Protein AF-A0A1J3D1Z9-F1 (afdb_monomer_lite)

Organism: Noccaea caerulescens (NCBI:txid107243)

Structure (mmCIF, N/CA/C/O backbone):
data_AF-A0A1J3D1Z9-F1
#
_entry.id   AF-A0A1J3D1Z9-F1
#
loop_
_atom_site.group_PDB
_atom_site.id
_atom_site.type_symbol
_atom_site.label_atom_id
_atom_site.label_alt_id
_atom_site.label_comp_id
_atom_site.label_asym_id
_atom_site.label_entity_id
_atom_site.label_seq_id
_atom_site.pdbx_PDB_ins_code
_atom_site.Cartn_x
_atom_site.Cartn_y
_atom_site.Cartn_z
_atom_site.occupancy
_atom_site.B_iso_or_equiv
_atom_site.auth_seq_id
_atom_site.auth_comp_id
_atom_site.auth_asym_id
_atom_site.auth_atom_id
_atom_site.pdbx_PDB_model_num
ATOM 1 N N . ARG A 1 1 ? -10.311 14.934 19.419 1.00 48.09 1 ARG A N 1
ATOM 2 C CA . ARG A 1 1 ? -9.163 14.110 19.860 1.00 48.09 1 ARG A CA 1
ATOM 3 C C . ARG A 1 1 ? -8.157 14.140 18.728 1.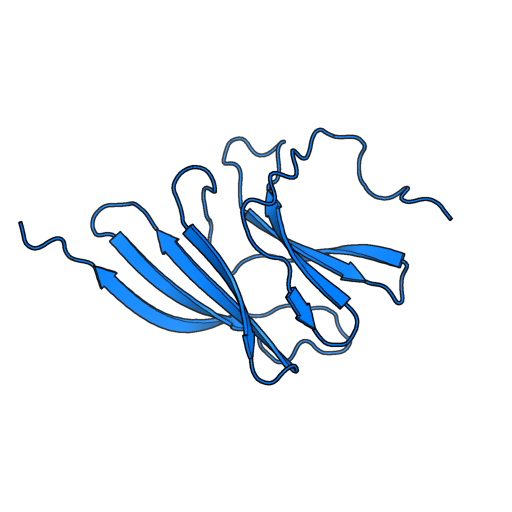00 48.09 1 ARG A C 1
ATOM 5 O O . ARG A 1 1 ? -8.585 14.190 17.584 1.00 48.09 1 ARG A O 1
ATOM 12 N N . VAL A 1 2 ? -6.896 14.368 19.066 1.00 47.75 2 VAL A N 1
ATOM 13 C CA . VAL A 1 2 ? -5.926 15.032 18.193 1.00 47.75 2 VAL A CA 1
ATOM 14 C C . VAL A 1 2 ? -5.151 13.995 17.380 1.00 47.75 2 VAL A C 1
ATOM 16 O O . VAL A 1 2 ? -4.844 12.916 17.877 1.00 47.75 2 VAL A O 1
ATOM 19 N N . LEU A 1 3 ? -4.878 14.336 16.121 1.00 48.91 3 LEU A N 1
ATOM 20 C CA . LEU A 1 3 ? -4.034 13.608 15.169 1.00 48.91 3 LEU A CA 1
ATOM 21 C C . LEU A 1 3 ? -2.546 13.719 15.582 1.00 48.91 3 LEU A C 1
ATOM 23 O O . LEU A 1 3 ? -1.719 14.145 14.784 1.00 48.91 3 LEU A O 1
ATOM 27 N N . ASP A 1 4 ? -2.221 13.409 16.840 1.00 48.53 4 ASP A N 1
ATOM 28 C CA . ASP A 1 4 ? -0.919 13.709 17.468 1.00 48.53 4 ASP A CA 1
ATOM 29 C C . ASP A 1 4 ? 0.229 12.784 17.014 1.00 48.53 4 ASP A C 1
ATOM 31 O O . ASP A 1 4 ? 1.392 13.078 17.276 1.00 48.53 4 ASP A O 1
ATOM 35 N N . ASP A 1 5 ? -0.070 11.692 16.303 1.00 54.06 5 ASP A N 1
ATOM 36 C CA . ASP A 1 5 ? 0.934 10.698 15.885 1.00 54.06 5 ASP A CA 1
ATOM 37 C C . ASP A 1 5 ? 1.404 10.856 14.427 1.00 54.06 5 ASP A C 1
ATOM 39 O O . ASP A 1 5 ? 2.184 10.036 13.932 1.00 54.06 5 ASP A O 1
ATOM 43 N N . ILE A 1 6 ? 0.953 11.891 13.708 1.00 50.94 6 ILE A N 1
ATOM 44 C CA . ILE A 1 6 ? 1.600 12.249 12.442 1.00 50.94 6 ILE A CA 1
ATOM 45 C C . ILE A 1 6 ? 2.772 13.157 12.815 1.00 50.94 6 ILE A C 1
ATOM 47 O O . ILE A 1 6 ? 2.523 14.263 13.302 1.00 50.94 6 ILE A O 1
ATOM 51 N N . PRO A 1 7 ? 4.041 12.746 12.620 1.00 46.09 7 PRO A N 1
ATOM 52 C CA . PRO A 1 7 ? 5.125 13.702 12.745 1.00 46.09 7 PRO A CA 1
ATOM 53 C C . PRO A 1 7 ? 4.798 14.862 11.805 1.00 46.09 7 PRO A C 1
ATOM 55 O O . PRO A 1 7 ? 4.397 14.638 10.664 1.00 46.09 7 PRO A O 1
ATOM 58 N N . HIS A 1 8 ? 4.935 16.086 12.313 1.00 46.88 8 HIS A N 1
ATOM 59 C CA . HIS A 1 8 ? 4.678 17.367 11.639 1.00 46.88 8 HIS A CA 1
ATOM 60 C C . HIS A 1 8 ? 5.575 17.611 10.408 1.00 46.88 8 HIS A C 1
ATOM 62 O O . HIS A 1 8 ? 5.758 18.741 9.964 1.00 46.88 8 HIS A O 1
ATOM 68 N N . ASP A 1 9 ? 6.175 16.540 9.921 1.00 47.22 9 ASP A N 1
ATOM 69 C CA . ASP A 1 9 ? 7.192 16.459 8.915 1.00 47.22 9 ASP A CA 1
ATOM 70 C C . ASP A 1 9 ? 6.504 16.363 7.561 1.00 47.22 9 ASP A C 1
ATOM 72 O O . ASP A 1 9 ? 5.460 15.716 7.422 1.00 47.22 9 ASP A O 1
ATOM 76 N N . GLU A 1 10 ? 7.074 17.086 6.606 1.00 46.56 10 GLU A N 1
ATOM 77 C CA . GLU A 1 10 ? 6.597 17.393 5.260 1.00 46.56 10 GLU A CA 1
ATOM 78 C C . GLU A 1 10 ? 6.374 16.136 4.397 1.00 46.56 10 GLU A C 1
ATOM 80 O O . GLU A 1 10 ? 6.951 15.941 3.329 1.00 46.56 10 GLU A O 1
ATOM 85 N N . THR A 1 11 ? 5.479 15.261 4.841 1.00 48.81 11 THR A N 1
ATOM 86 C CA . THR A 1 11 ? 4.873 14.216 4.038 1.00 48.81 11 THR A CA 1
ATOM 87 C C . THR A 1 11 ? 3.946 14.933 3.075 1.00 48.81 11 THR A C 1
ATOM 89 O O . THR A 1 11 ? 2.775 15.178 3.350 1.00 48.81 11 THR A O 1
ATOM 92 N N . TYR A 1 12 ? 4.502 15.354 1.941 1.00 47.59 12 TYR A N 1
ATOM 93 C CA . TYR A 1 12 ? 3.725 15.822 0.807 1.00 47.59 12 TYR A CA 1
ATOM 94 C C . TYR A 1 12 ? 2.782 14.685 0.398 1.00 47.59 12 TYR A C 1
ATOM 96 O O . TYR A 1 12 ? 3.160 13.754 -0.312 1.00 47.59 12 TYR A O 1
ATOM 104 N N . PHE A 1 13 ? 1.541 14.740 0.884 1.00 51.91 13 PHE A N 1
ATOM 105 C CA . PHE A 1 13 ? 0.465 13.842 0.489 1.00 51.91 13 PHE A CA 1
ATOM 106 C C . PHE A 1 13 ? -0.007 14.223 -0.920 1.00 51.91 13 PHE A C 1
ATOM 108 O O . PHE A 1 13 ? -1.130 14.684 -1.110 1.00 51.91 13 PHE A O 1
ATOM 115 N N . GLU A 1 14 ? 0.841 14.055 -1.937 1.00 47.12 14 GLU A N 1
ATOM 116 C CA . GLU A 1 14 ? 0.353 14.023 -3.313 1.00 47.12 14 GLU A CA 1
ATOM 117 C C . GLU A 1 14 ? -0.436 12.725 -3.498 1.00 47.12 14 GLU A C 1
ATOM 119 O O . GLU A 1 14 ? 0.084 11.716 -3.972 1.00 47.12 14 GLU A O 1
ATOM 124 N N . THR A 1 15 ? -1.717 12.733 -3.137 1.00 51.59 15 THR A N 1
ATOM 125 C CA . THR A 1 15 ? -2.652 11.650 -3.451 1.00 51.59 15 THR A CA 1
ATOM 126 C C . THR A 1 15 ? -3.042 11.729 -4.930 1.00 51.59 15 THR A C 1
ATOM 128 O O . THR A 1 15 ? -4.198 11.934 -5.288 1.00 51.59 15 THR A 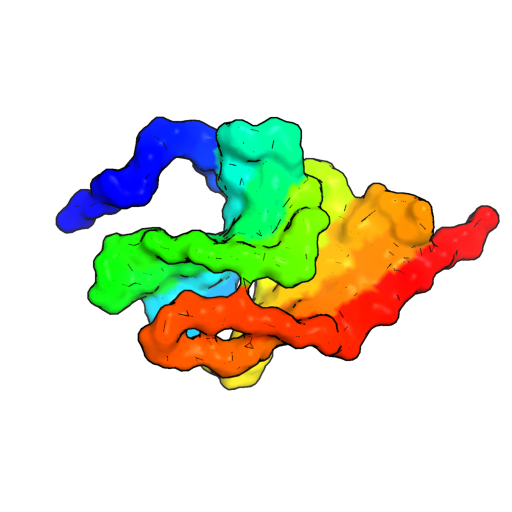O 1
ATOM 131 N N . LYS A 1 16 ? -2.081 11.548 -5.849 1.00 54.94 16 LYS A N 1
ATOM 132 C CA . LYS A 1 16 ? -2.409 11.386 -7.280 1.00 54.94 16 LYS A CA 1
ATOM 133 C C . LYS A 1 16 ? -3.258 10.133 -7.521 1.00 54.94 16 LYS A C 1
ATOM 135 O O . LYS A 1 16 ? -3.844 9.999 -8.590 1.00 54.94 16 LYS A O 1
ATOM 140 N N . ARG A 1 17 ? -3.334 9.222 -6.541 1.00 67.62 17 ARG A N 1
ATOM 141 C CA . ARG A 1 17 ? -3.937 7.892 -6.668 1.00 67.62 17 ARG A CA 1
ATOM 142 C C . ARG A 1 17 ? -5.033 7.649 -5.643 1.00 67.62 17 ARG A C 1
ATOM 144 O O . ARG A 1 17 ? -5.006 8.190 -4.538 1.00 67.62 17 ARG A O 1
ATOM 151 N N . ARG A 1 18 ? -6.036 6.865 -6.048 1.00 79.94 18 ARG A N 1
ATOM 152 C CA . ARG A 1 18 ? -7.295 6.701 -5.310 1.00 79.94 18 ARG A CA 1
ATOM 153 C C . ARG A 1 18 ? -7.083 5.912 -4.018 1.00 79.94 18 ARG A C 1
ATOM 155 O O . ARG A 1 18 ? -6.493 4.836 -4.027 1.00 79.94 18 ARG A O 1
ATOM 162 N N . ALA A 1 19 ? -7.628 6.436 -2.923 1.00 90.50 19 ALA A N 1
ATOM 163 C CA . ALA A 1 19 ? -7.821 5.668 -1.702 1.00 90.50 19 ALA A CA 1
ATOM 164 C C . ALA A 1 19 ? -8.937 4.630 -1.893 1.00 90.50 19 ALA A C 1
ATOM 166 O O . ALA A 1 19 ? -9.872 4.841 -2.671 1.00 90.50 19 ALA A O 1
ATOM 167 N N . VAL A 1 20 ? -8.861 3.531 -1.148 1.00 93.12 20 VAL A N 1
ATOM 168 C CA . VAL A 1 20 ? -9.878 2.475 -1.124 1.00 93.12 20 VAL A CA 1
ATOM 169 C C . VAL A 1 20 ? -10.346 2.222 0.301 1.00 93.12 20 VAL A C 1
ATOM 171 O O . VAL A 1 20 ? -9.596 2.429 1.254 1.00 93.12 20 VAL A O 1
ATOM 174 N N . SER A 1 21 ? -11.583 1.754 0.454 1.00 93.00 21 SER A N 1
ATOM 175 C CA . SER A 1 21 ? -12.104 1.315 1.748 1.00 93.00 21 SER A CA 1
ATOM 176 C C . SER A 1 21 ? -12.158 -0.204 1.812 1.00 93.00 21 SER A C 1
ATOM 178 O O . SER A 1 21 ? -12.594 -0.852 0.861 1.00 93.00 21 SER A O 1
ATOM 180 N N . LEU A 1 22 ? -11.708 -0.767 2.930 1.00 92.31 22 LEU A N 1
ATOM 181 C CA . LEU A 1 22 ? -11.709 -2.200 3.186 1.00 92.31 22 LEU A CA 1
ATOM 182 C C . LEU A 1 22 ? -11.973 -2.444 4.674 1.00 92.31 22 LEU A C 1
ATOM 184 O O . LEU A 1 22 ? -11.283 -1.883 5.523 1.00 92.31 22 LEU A O 1
ATOM 188 N N . MET A 1 23 ? -12.970 -3.277 4.987 1.00 89.94 23 MET A N 1
ATOM 189 C CA . MET A 1 23 ? -13.302 -3.685 6.362 1.00 89.94 23 MET A CA 1
ATOM 190 C C . MET A 1 23 ? -13.460 -2.504 7.342 1.00 89.94 23 MET A C 1
ATOM 192 O O . MET A 1 23 ? -13.012 -2.564 8.484 1.00 89.94 23 MET A O 1
ATOM 196 N N . GLY A 1 24 ? -14.073 -1.407 6.887 1.00 89.81 24 GLY A N 1
ATOM 197 C CA . GLY A 1 24 ? -14.310 -0.210 7.706 1.00 89.81 24 GLY A CA 1
ATOM 198 C C . GLY A 1 24 ? -13.103 0.718 7.875 1.00 89.81 24 GLY A C 1
ATOM 199 O O . GLY A 1 24 ? -13.228 1.735 8.547 1.00 89.81 24 GLY A O 1
ATOM 200 N N . ASN A 1 25 ? -11.964 0.410 7.248 1.00 92.56 25 ASN A N 1
ATOM 201 C CA . ASN A 1 25 ? -10.771 1.253 7.234 1.00 92.56 25 ASN A CA 1
ATOM 202 C C . ASN A 1 25 ? -10.500 1.828 5.841 1.00 92.56 25 ASN A C 1
ATOM 204 O O . ASN A 1 25 ? -11.005 1.314 4.839 1.00 92.56 25 ASN A O 1
ATOM 208 N N . THR A 1 26 ? -9.698 2.891 5.774 1.00 93.62 26 THR A N 1
ATOM 209 C CA . THR A 1 26 ? -9.297 3.520 4.505 1.00 93.62 26 THR A CA 1
ATOM 210 C C . THR A 1 26 ? -7.814 3.299 4.264 1.00 93.62 26 THR A C 1
ATOM 212 O O . THR A 1 26 ? -7.012 3.473 5.178 1.00 93.62 26 THR A O 1
ATOM 215 N N . TYR A 1 27 ? -7.466 2.939 3.032 1.00 92.69 27 TYR A N 1
ATOM 216 C CA . TYR A 1 27 ? -6.115 2.604 2.602 1.00 92.69 27 TYR A CA 1
ATOM 217 C C . TYR A 1 27 ? -5.723 3.414 1.371 1.00 92.69 27 TYR A C 1
ATOM 219 O O . TYR A 1 27 ? -6.540 3.612 0.471 1.00 92.69 27 TYR A O 1
ATOM 227 N N . TRP A 1 28 ? -4.476 3.864 1.307 1.00 92.12 28 TRP A N 1
ATOM 228 C CA . TRP A 1 28 ? -3.906 4.519 0.130 1.00 92.12 28 TRP A CA 1
ATOM 229 C C . TRP A 1 28 ? -2.392 4.349 0.094 1.00 92.12 28 TRP A C 1
ATOM 231 O O . TRP A 1 28 ? -1.762 4.005 1.093 1.00 92.12 28 TRP A O 1
ATOM 241 N N . ILE A 1 29 ? -1.806 4.592 -1.073 1.00 88.94 29 ILE A N 1
ATOM 242 C CA . ILE A 1 29 ? -0.354 4.640 -1.230 1.00 88.94 29 ILE A CA 1
ATOM 243 C C . ILE A 1 29 ? 0.124 6.032 -0.824 1.00 88.94 29 ILE A C 1
ATOM 245 O O . ILE A 1 29 ? -0.411 7.035 -1.298 1.00 88.94 29 ILE A O 1
ATOM 249 N N . ALA A 1 30 ? 1.110 6.084 0.062 1.00 86.00 30 ALA A N 1
ATOM 250 C CA . ALA A 1 30 ? 1.745 7.309 0.526 1.00 86.00 30 ALA A CA 1
ATOM 251 C C . ALA A 1 30 ? 3.264 7.224 0.340 1.00 86.00 30 ALA A C 1
ATOM 253 O O . ALA A 1 30 ? 3.805 6.155 0.058 1.00 86.00 30 ALA A O 1
ATOM 254 N N . LEU A 1 31 ? 3.931 8.367 0.484 1.00 80.62 31 LEU A N 1
ATOM 255 C CA . LEU A 1 31 ? 5.369 8.516 0.288 1.00 80.62 31 LEU A CA 1
ATOM 256 C C . LEU A 1 31 ? 6.020 9.018 1.552 1.00 80.62 31 LEU A C 1
ATOM 258 O O . LEU A 1 31 ? 5.436 9.821 2.282 1.00 80.62 31 LEU A O 1
ATOM 262 N N . ASP A 1 32 ? 7.245 8.567 1.769 1.00 77.50 32 ASP A N 1
ATOM 263 C CA . ASP A 1 32 ? 8.106 9.165 2.768 1.00 77.50 32 ASP A CA 1
ATOM 264 C C . ASP A 1 32 ? 8.883 10.323 2.131 1.00 77.50 32 ASP A C 1
ATOM 266 O O . ASP A 1 32 ? 9.769 10.109 1.305 1.00 77.50 32 ASP A O 1
ATOM 270 N N . GLY A 1 33 ? 8.519 11.557 2.493 1.00 70.44 33 GLY A N 1
ATOM 271 C CA . GLY A 1 33 ? 9.189 12.772 2.018 1.00 70.44 33 GLY A CA 1
ATOM 272 C C . GLY A 1 33 ? 10.605 12.955 2.578 1.00 70.44 33 GLY A C 1
ATOM 273 O O . GLY A 1 33 ? 11.383 13.725 2.019 1.00 70.44 33 GLY A O 1
ATOM 274 N N .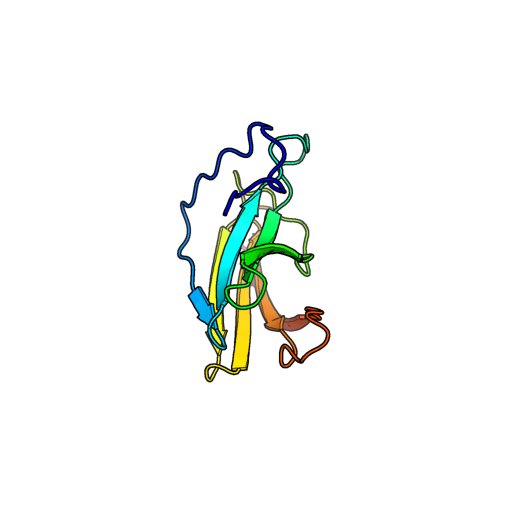 HIS A 1 34 ? 10.961 12.233 3.645 1.00 73.06 34 HIS A N 1
ATOM 275 C CA . HIS A 1 34 ? 12.307 12.245 4.229 1.00 73.06 34 HIS A CA 1
ATOM 276 C C . HIS A 1 34 ? 13.216 11.190 3.607 1.00 73.06 34 HIS A C 1
ATOM 278 O O . HIS A 1 34 ? 14.442 11.261 3.746 1.00 73.06 34 HIS A O 1
ATOM 284 N N . ASP A 1 35 ? 12.633 10.221 2.902 1.00 72.62 35 ASP A N 1
ATOM 285 C CA . ASP A 1 35 ? 13.397 9.254 2.144 1.00 72.62 35 ASP A CA 1
ATOM 286 C C . ASP A 1 35 ? 13.893 9.890 0.842 1.00 72.62 35 ASP A C 1
ATOM 288 O O . ASP A 1 35 ? 13.122 10.297 -0.025 1.00 72.62 35 ASP A O 1
ATOM 292 N N . LYS A 1 36 ? 15.217 9.908 0.666 1.00 71.94 36 LYS A N 1
ATOM 293 C CA . LYS A 1 36 ? 15.869 10.369 -0.570 1.00 71.94 36 LYS A CA 1
ATOM 294 C C . LYS A 1 36 ? 15.422 9.579 -1.802 1.00 71.94 36 LYS A C 1
ATOM 296 O O . LYS A 1 36 ? 15.600 10.055 -2.921 1.00 71.94 36 LYS A O 1
ATOM 301 N N . LEU A 1 37 ? 14.910 8.365 -1.602 1.00 72.25 37 LEU A N 1
ATOM 302 C CA . LEU A 1 37 ? 14.399 7.488 -2.650 1.00 72.25 37 LEU A CA 1
ATOM 303 C C . LEU A 1 37 ? 12.882 7.611 -2.852 1.00 72.25 37 LEU A C 1
ATOM 305 O O . LEU A 1 37 ? 12.358 6.948 -3.745 1.00 72.25 37 LEU A O 1
ATOM 309 N N . PHE A 1 38 ? 12.192 8.442 -2.057 1.00 74.38 38 PHE A N 1
ATOM 310 C CA . PHE A 1 38 ? 10.738 8.628 -2.094 1.00 74.38 38 PHE A CA 1
ATOM 311 C C . PHE A 1 38 ? 9.979 7.295 -2.109 1.00 74.38 38 PHE A C 1
ATOM 313 O O . PHE A 1 38 ? 9.079 7.080 -2.928 1.00 74.38 38 PHE A O 1
ATOM 320 N N . ARG A 1 39 ? 10.382 6.364 -1.232 1.00 81.12 39 ARG A N 1
ATOM 321 C CA . ARG A 1 39 ? 9.794 5.025 -1.194 1.00 81.12 39 ARG A CA 1
ATOM 322 C C . ARG A 1 39 ? 8.318 5.099 -0.832 1.00 81.12 39 ARG A C 1
ATOM 324 O O . ARG A 1 39 ? 7.916 5.744 0.140 1.00 81.12 39 ARG A O 1
ATOM 331 N N . GLY A 1 40 ? 7.519 4.392 -1.623 1.00 85.88 40 GLY A N 1
ATOM 332 C CA . GLY A 1 40 ? 6.105 4.206 -1.344 1.00 85.88 40 GLY A CA 1
ATOM 333 C C . GLY A 1 40 ? 5.859 3.222 -0.205 1.00 85.88 40 GLY A C 1
ATOM 334 O O . GLY A 1 40 ? 6.565 2.225 -0.049 1.00 85.88 40 GLY A O 1
ATOM 335 N N . PHE A 1 41 ? 4.807 3.481 0.561 1.00 88.38 41 PHE A N 1
ATOM 336 C CA . PHE A 1 41 ? 4.263 2.562 1.553 1.00 88.38 41 PHE A CA 1
ATOM 337 C C . PHE A 1 41 ? 2.734 2.568 1.504 1.00 88.38 41 PHE A C 1
ATOM 339 O O . PHE A 1 41 ? 2.106 3.495 0.986 1.00 88.38 41 PHE A O 1
ATOM 346 N N . LEU A 1 42 ? 2.120 1.521 2.051 1.00 91.31 42 LEU A N 1
ATOM 347 C CA . LEU A 1 42 ? 0.675 1.463 2.227 1.00 91.31 42 LEU A CA 1
ATOM 348 C C . LEU A 1 42 ? 0.317 2.145 3.551 1.00 91.31 42 LEU A C 1
ATOM 350 O O . LEU A 1 42 ? 0.786 1.739 4.614 1.00 91.31 42 LEU A O 1
ATOM 354 N N . LEU A 1 43 ? -0.519 3.176 3.493 1.00 91.19 43 LEU A N 1
ATOM 355 C CA . LEU A 1 43 ? -1.017 3.894 4.658 1.00 91.19 43 LEU A CA 1
ATOM 356 C C . LEU A 1 43 ? -2.468 3.503 4.919 1.00 91.19 43 LEU A C 1
ATOM 358 O O . LEU A 1 43 ? -3.295 3.516 4.009 1.00 91.19 43 LEU A O 1
ATOM 362 N N . GLN A 1 44 ? -2.767 3.167 6.168 1.00 91.50 44 GLN A N 1
ATOM 363 C CA . GLN A 1 44 ? -4.113 2.906 6.659 1.00 91.50 44 GLN A CA 1
ATOM 364 C C . GLN A 1 44 ? -4.513 3.988 7.654 1.00 91.50 44 GLN A C 1
ATOM 366 O O . GLN A 1 44 ? -3.740 4.307 8.555 1.00 91.50 44 GLN A O 1
ATOM 371 N N . PHE A 1 45 ? -5.747 4.470 7.555 1.00 91.00 45 PHE A N 1
ATOM 372 C CA . PHE A 1 45 ? -6.434 5.089 8.682 1.00 91.00 45 PHE A CA 1
ATOM 373 C C . PHE A 1 45 ? -7.335 4.053 9.354 1.00 91.00 45 PHE A C 1
ATOM 375 O O . PHE A 1 45 ? -8.293 3.564 8.749 1.00 91.00 45 PHE A O 1
ATOM 382 N N . ASP A 1 46 ? -6.981 3.686 10.584 1.00 90.06 46 ASP A N 1
ATOM 383 C CA . ASP A 1 46 ? -7.747 2.762 11.414 1.00 90.06 46 ASP A CA 1
ATOM 384 C C . ASP A 1 46 ? -8.815 3.562 12.163 1.00 90.06 46 ASP A C 1
ATOM 386 O O . ASP A 1 46 ? -8.502 4.259 13.129 1.00 90.06 46 ASP A O 1
ATOM 390 N N . PHE A 1 47 ? -10.072 3.480 11.715 1.00 89.38 47 PHE A N 1
ATOM 391 C CA . PHE A 1 47 ? -11.182 4.216 12.335 1.00 89.38 47 PHE A CA 1
ATOM 392 C C . PHE A 1 47 ? -11.520 3.700 13.733 1.00 89.38 47 PHE A C 1
ATOM 394 O O . PHE A 1 47 ? -12.095 4.437 14.527 1.00 89.38 47 PHE A O 1
ATOM 401 N N . THR A 1 48 ? -11.157 2.456 14.059 1.00 89.75 48 THR A N 1
ATOM 402 C CA . THR A 1 48 ? -11.401 1.894 15.396 1.00 89.75 48 THR A CA 1
ATOM 403 C C . THR A 1 48 ? -10.423 2.477 16.411 1.00 89.75 48 THR A C 1
ATOM 405 O O . THR A 1 48 ? -10.785 2.725 17.559 1.00 89.75 48 THR A O 1
ATOM 408 N N . LYS A 1 49 ? -9.173 2.693 15.990 1.00 88.56 49 LYS A N 1
ATOM 409 C CA . LYS A 1 49 ? -8.098 3.235 16.835 1.00 88.56 49 LYS A CA 1
ATOM 410 C C . LYS A 1 49 ? -7.858 4.736 16.633 1.00 88.56 49 LYS A C 1
ATOM 412 O O . LYS A 1 49 ? -6.995 5.282 17.310 1.00 88.56 49 LYS A O 1
ATOM 417 N N . GLU A 1 50 ? -8.582 5.369 15.708 1.00 89.19 50 GLU A N 1
ATOM 418 C CA . GLU A 1 50 ? -8.438 6.774 15.293 1.00 89.19 50 GLU A CA 1
ATOM 419 C C . GLU A 1 50 ? -6.982 7.173 14.974 1.00 89.19 50 GLU A C 1
ATOM 421 O O . GLU A 1 50 ? -6.528 8.257 15.334 1.00 89.19 50 GLU A O 1
ATOM 426 N N . ARG A 1 51 ? -6.220 6.290 14.311 1.00 87.56 51 ARG A N 1
ATOM 427 C CA . ARG A 1 51 ? -4.783 6.505 14.057 1.00 87.56 51 ARG A CA 1
ATOM 428 C C . ARG A 1 51 ? -4.317 5.974 12.708 1.00 87.56 51 ARG A C 1
ATOM 430 O O . ARG A 1 51 ? -4.911 5.049 12.149 1.00 87.56 51 ARG A O 1
ATOM 437 N N . PHE A 1 52 ? -3.192 6.502 12.235 1.00 88.25 52 PHE A N 1
ATOM 438 C CA . PHE A 1 52 ? -2.529 6.011 11.031 1.00 88.25 52 PHE A CA 1
ATOM 439 C C . PHE A 1 52 ? -1.641 4.799 11.322 1.00 88.25 52 PHE A C 1
ATOM 441 O O . PHE A 1 52 ? -0.998 4.717 12.367 1.00 88.25 52 PHE A O 1
ATOM 448 N N . GLN A 1 53 ? -1.589 3.861 10.381 1.00 88.56 53 GLN A N 1
ATOM 449 C CA . GLN A 1 53 ? -0.697 2.702 10.402 1.00 88.56 53 GLN A CA 1
ATOM 450 C C . GLN A 1 53 ? 0.010 2.575 9.055 1.00 88.56 53 GLN A C 1
ATOM 452 O O . GLN A 1 53 ? -0.606 2.741 8.003 1.00 88.56 53 GLN A O 1
ATOM 457 N N . ARG A 1 54 ? 1.317 2.308 9.098 1.00 88.19 54 ARG A N 1
ATOM 458 C CA . ARG A 1 54 ? 2.169 2.156 7.916 1.00 88.19 54 ARG A CA 1
ATOM 459 C C . ARG A 1 54 ? 2.449 0.677 7.684 1.00 88.19 54 ARG A C 1
ATOM 461 O O . ARG A 1 54 ? 2.850 -0.016 8.616 1.00 88.19 54 ARG A O 1
ATOM 468 N N . PHE A 1 55 ? 2.290 0.229 6.446 1.00 89.88 55 PHE A N 1
ATOM 469 C CA . PHE A 1 55 ? 2.600 -1.128 6.011 1.00 89.88 55 PHE A CA 1
ATOM 470 C C . PHE A 1 55 ? 3.560 -1.115 4.832 1.00 89.88 55 PHE A C 1
ATOM 472 O O . PHE A 1 55 ? 3.513 -0.235 3.968 1.00 89.88 55 PHE A O 1
ATOM 479 N N . HIS A 1 56 ? 4.413 -2.131 4.784 1.00 88.69 56 HIS A N 1
ATOM 480 C CA . HIS A 1 56 ? 5.346 -2.316 3.686 1.00 88.69 56 HIS A CA 1
ATOM 481 C C . HIS A 1 56 ? 4.607 -2.747 2.414 1.00 88.69 56 HIS A C 1
ATOM 483 O O . HIS A 1 56 ? 3.688 -3.574 2.445 1.00 88.69 56 HIS A O 1
ATOM 489 N N . LEU A 1 57 ? 5.032 -2.187 1.284 1.00 91.75 57 LEU A N 1
ATOM 490 C CA . LEU A 1 57 ? 4.682 -2.709 -0.031 1.00 91.75 57 LEU A CA 1
ATOM 491 C C . LEU A 1 57 ? 5.569 -3.918 -0.362 1.00 91.75 57 LEU A C 1
ATOM 493 O O . LEU A 1 57 ? 6.673 -4.033 0.173 1.00 91.75 57 LEU A O 1
ATOM 497 N N . PRO A 1 58 ? 5.119 -4.820 -1.250 1.00 92.06 58 PRO A N 1
ATOM 498 C CA . PRO A 1 58 ? 5.917 -5.978 -1.654 1.00 92.06 58 PRO A CA 1
ATOM 499 C C . PRO A 1 58 ? 7.085 -5.636 -2.588 1.00 92.06 58 PRO A C 1
ATOM 501 O O . PRO A 1 58 ? 7.847 -6.519 -2.971 1.00 92.06 58 PRO A O 1
ATOM 504 N N . PHE A 1 59 ? 7.219 -4.368 -2.965 1.00 90.25 59 PHE A N 1
ATOM 505 C CA . PHE A 1 59 ? 8.215 -3.848 -3.888 1.00 90.25 59 PHE A CA 1
ATOM 506 C C . PHE A 1 59 ? 8.658 -2.456 -3.433 1.00 90.25 59 PHE A C 1
ATOM 508 O O . PHE A 1 59 ? 7.941 -1.756 -2.715 1.00 90.25 59 PHE A O 1
ATOM 515 N N . GLU A 1 60 ? 9.833 -2.040 -3.895 1.00 88.19 60 GLU A N 1
ATOM 516 C CA . GLU A 1 60 ? 10.270 -0.650 -3.801 1.00 88.19 60 GLU A CA 1
ATOM 517 C C . GLU A 1 60 ? 9.816 0.094 -5.060 1.00 88.19 60 GLU A C 1
ATOM 519 O O . GLU A 1 60 ? 10.204 -0.276 -6.170 1.00 88.19 60 GLU A O 1
ATOM 524 N N .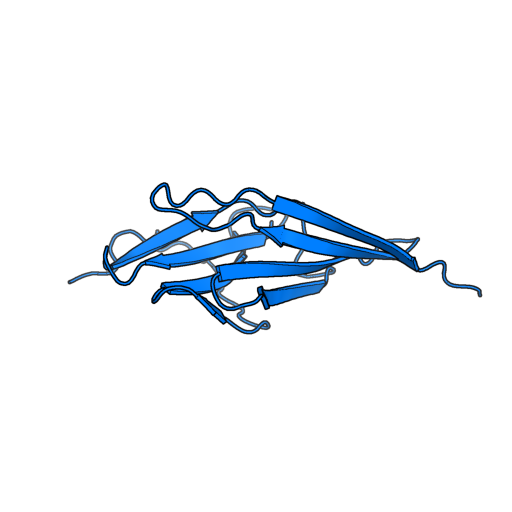 CYS A 1 61 ? 8.999 1.133 -4.891 1.00 84.44 61 CYS A N 1
ATOM 525 C CA . CYS A 1 61 ? 8.564 2.007 -5.977 1.00 84.44 61 CYS A CA 1
ATOM 526 C C . CYS A 1 61 ? 9.083 3.429 -5.765 1.00 84.44 61 CYS A C 1
ATOM 528 O O . CYS A 1 61 ? 9.011 3.959 -4.652 1.00 84.44 61 CYS A O 1
ATOM 530 N N . ASN A 1 62 ? 9.537 4.057 -6.847 1.00 81.38 62 ASN A N 1
ATOM 531 C CA . ASN A 1 62 ? 9.760 5.494 -6.902 1.00 81.38 62 ASN A CA 1
ATOM 532 C C . ASN A 1 62 ? 8.515 6.149 -7.498 1.00 81.38 62 ASN A C 1
ATOM 534 O O . ASN A 1 62 ? 8.246 6.028 -8.687 1.00 81.38 62 ASN A O 1
ATOM 538 N N . TYR A 1 63 ? 7.758 6.877 -6.688 1.00 69.44 63 TYR A N 1
ATOM 539 C CA . TYR A 1 63 ? 6.474 7.439 -7.113 1.00 69.44 63 TYR A CA 1
ATOM 540 C C . TYR A 1 63 ? 6.551 8.495 -8.217 1.00 69.44 63 TYR A C 1
ATOM 542 O O . TYR A 1 63 ? 5.550 8.768 -8.879 1.00 69.44 63 TYR A O 1
ATOM 550 N N . HIS A 1 64 ? 7.720 9.101 -8.432 1.00 75.12 64 HIS A N 1
ATOM 551 C CA . HIS A 1 64 ? 7.894 10.061 -9.518 1.00 75.12 64 HIS A CA 1
ATOM 552 C C . HIS A 1 64 ? 7.964 9.388 -10.888 1.00 75.12 64 HIS A C 1
ATOM 554 O O . HIS A 1 64 ? 7.654 10.032 -11.890 1.00 75.12 64 HIS A O 1
ATOM 560 N N . THR A 1 65 ? 8.378 8.121 -10.941 1.00 81.69 65 THR A N 1
ATOM 561 C CA . THR A 1 65 ? 8.604 7.398 -12.197 1.00 81.69 65 THR A CA 1
ATOM 562 C C . THR A 1 65 ? 7.7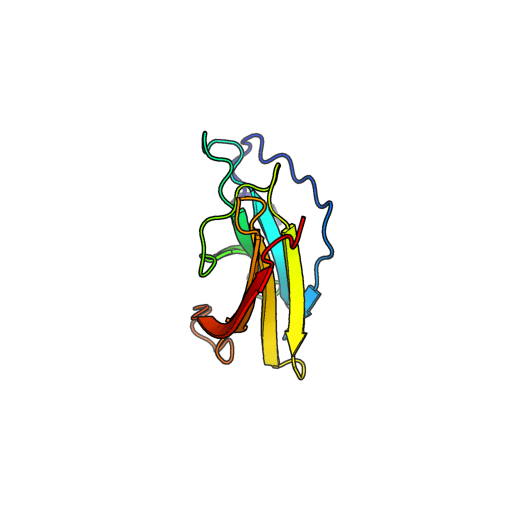01 6.190 -12.355 1.00 81.69 65 THR A C 1
ATOM 564 O O . THR A 1 65 ? 7.303 5.889 -13.471 1.00 81.69 65 THR A O 1
ATOM 567 N N . ASP A 1 66 ? 7.368 5.511 -11.263 1.00 87.62 66 ASP A N 1
ATOM 568 C CA . ASP A 1 66 ? 6.619 4.265 -11.268 1.00 87.62 66 ASP A CA 1
ATOM 569 C C . ASP A 1 66 ? 5.116 4.492 -11.116 1.00 87.62 66 ASP A C 1
ATOM 571 O O . ASP A 1 66 ? 4.647 5.501 -10.577 1.00 87.62 66 ASP A O 1
ATOM 575 N N . THR A 1 67 ? 4.344 3.499 -11.558 1.00 88.75 67 THR A N 1
ATOM 576 C CA . THR A 1 67 ? 2.899 3.467 -11.373 1.00 88.75 67 THR A CA 1
ATOM 577 C C . THR A 1 67 ? 2.472 2.441 -10.337 1.00 88.75 67 THR A C 1
ATOM 579 O O . THR A 1 67 ? 2.838 1.281 -10.423 1.00 88.75 67 THR A O 1
ATOM 582 N N . VAL A 1 68 ? 1.692 2.873 -9.341 1.00 89.88 68 VAL A N 1
ATOM 583 C CA . VAL A 1 68 ? 1.161 2.039 -8.258 1.00 89.88 68 VAL A CA 1
ATOM 584 C C . VAL A 1 68 ? -0.344 2.259 -8.092 1.00 89.88 68 VAL A C 1
ATOM 586 O O . VAL A 1 68 ? -0.744 3.270 -7.534 1.00 89.88 68 VAL A O 1
ATOM 589 N N . GLU A 1 69 ? -1.205 1.339 -8.516 1.00 91.31 69 GLU A N 1
ATOM 590 C CA . GLU A 1 69 ? -2.663 1.461 -8.322 1.00 91.31 69 GLU A CA 1
ATOM 591 C C . GLU A 1 69 ? -3.176 0.513 -7.241 1.00 91.31 69 GLU A C 1
ATOM 593 O O . GLU A 1 69 ? -2.839 -0.670 -7.236 1.00 91.31 69 GLU A O 1
ATOM 598 N N . LEU A 1 70 ? -4.026 1.027 -6.348 1.00 93.25 70 LEU A N 1
ATOM 599 C CA . LEU A 1 70 ? -4.617 0.274 -5.243 1.00 93.25 70 LEU A CA 1
ATOM 600 C C . LEU A 1 70 ? -6.081 -0.069 -5.541 1.00 93.25 70 LEU A C 1
ATOM 602 O O . LEU A 1 70 ? -6.856 0.762 -6.011 1.00 93.25 70 LEU A O 1
ATOM 606 N N . SER A 1 71 ? -6.476 -1.299 -5.232 1.00 93.56 71 SER A N 1
ATOM 607 C CA . SER A 1 71 ? -7.843 -1.793 -5.391 1.00 93.56 71 SER A CA 1
ATOM 608 C C . SER A 1 71 ? -8.216 -2.762 -4.269 1.00 93.56 71 SER A C 1
ATOM 610 O O . SER A 1 71 ? -7.360 -3.209 -3.502 1.00 93.56 71 SER A O 1
ATOM 612 N N . THR A 1 72 ? -9.496 -3.116 -4.179 1.00 93.62 72 THR A N 1
ATOM 613 C CA . THR A 1 72 ? -9.998 -4.150 -3.269 1.00 93.62 72 THR A CA 1
ATOM 614 C C . THR A 1 72 ? -10.501 -5.355 -4.049 1.00 93.62 72 THR A C 1
ATOM 616 O O . THR A 1 72 ? -11.065 -5.242 -5.136 1.00 93.62 72 THR A O 1
ATOM 619 N N . VAL A 1 73 ? -10.302 -6.545 -3.486 1.00 92.12 73 VAL A N 1
ATOM 620 C CA . VAL A 1 73 ? -10.751 -7.805 -4.083 1.00 92.12 73 VAL A CA 1
ATOM 621 C C . VAL A 1 73 ? -11.697 -8.492 -3.118 1.00 92.12 73 VAL A C 1
ATOM 623 O O . VAL A 1 73 ? -11.301 -8.872 -2.014 1.00 92.12 73 VAL A O 1
ATOM 626 N N . ARG A 1 74 ? -12.948 -8.667 -3.564 1.00 89.94 74 ARG A N 1
ATOM 627 C CA . ARG A 1 74 ? -14.033 -9.309 -2.800 1.00 89.94 74 ARG A CA 1
ATOM 628 C C . ARG A 1 74 ? -14.266 -8.683 -1.419 1.00 89.94 74 ARG A C 1
ATOM 630 O O . ARG A 1 74 ? -14.709 -9.386 -0.528 1.00 89.94 74 ARG A O 1
ATOM 637 N N . GLU A 1 75 ? -13.917 -7.407 -1.246 1.00 85.81 75 GLU A N 1
ATOM 638 C CA . GLU A 1 75 ? -14.036 -6.681 0.031 1.00 85.81 75 GLU A CA 1
ATOM 639 C C . GLU A 1 75 ? -13.291 -7.334 1.213 1.00 85.81 75 GLU A C 1
ATOM 641 O O . GLU A 1 75 ? -13.555 -7.022 2.368 1.00 85.81 75 GLU A O 1
ATOM 646 N N . GLU A 1 76 ? -12.314 -8.205 0.942 1.00 89.06 76 GLU A N 1
ATOM 647 C CA . GLU A 1 76 ? -11.545 -8.915 1.979 1.00 89.06 76 GLU A CA 1
ATOM 648 C C . GLU A 1 76 ? -10.029 -8.708 1.859 1.00 89.06 76 GLU A C 1
ATOM 650 O O . GLU A 1 76 ? -9.270 -9.040 2.772 1.00 89.06 76 GLU A O 1
ATOM 655 N N . LYS A 1 77 ? -9.567 -8.235 0.698 1.00 93.31 77 LYS A N 1
ATOM 656 C CA . LYS A 1 77 ? -8.148 -8.150 0.344 1.00 93.31 77 LYS A CA 1
ATOM 657 C C . LYS A 1 77 ? -7.853 -6.869 -0.411 1.00 93.31 77 LYS A C 1
ATOM 659 O O . LYS A 1 77 ? -8.724 -6.338 -1.103 1.00 93.31 77 LYS A O 1
ATOM 664 N N . LEU A 1 78 ? -6.600 -6.442 -0.344 1.00 94.81 78 LEU A N 1
ATOM 665 C CA . LEU A 1 78 ? -6.048 -5.406 -1.203 1.00 94.81 78 LEU A CA 1
ATOM 666 C C . LEU A 1 78 ? -5.381 -6.046 -2.416 1.00 94.81 78 LEU A C 1
ATOM 668 O O . LEU A 1 78 ? -4.753 -7.101 -2.312 1.00 94.81 78 LEU A O 1
ATOM 672 N N . ALA A 1 79 ? -5.501 -5.389 -3.561 1.00 95.06 79 ALA A N 1
ATOM 673 C CA . ALA A 1 79 ? -4.682 -5.651 -4.730 1.00 95.06 79 ALA A CA 1
ATOM 674 C C . ALA A 1 79 ? -3.894 -4.394 -5.073 1.00 95.06 79 ALA A C 1
ATOM 676 O O . ALA A 1 79 ? -4.431 -3.288 -5.000 1.00 95.06 79 ALA A O 1
ATOM 677 N N . VAL A 1 80 ? -2.636 -4.579 -5.455 1.00 94.25 80 VAL A N 1
ATOM 678 C CA . VAL A 1 80 ? -1.774 -3.495 -5.908 1.00 94.25 80 VAL A CA 1
ATOM 679 C C . VAL A 1 80 ? -1.211 -3.849 -7.268 1.00 94.25 80 VAL A C 1
ATOM 681 O O . VAL A 1 80 ? -0.595 -4.902 -7.422 1.00 94.25 80 VAL A O 1
ATOM 684 N N . LEU A 1 81 ? -1.428 -2.971 -8.239 1.00 94.19 81 LEU A N 1
ATOM 685 C CA . LEU A 1 81 ? -0.727 -2.991 -9.514 1.00 94.19 81 LEU A CA 1
ATOM 686 C C . LEU A 1 81 ? 0.508 -2.119 -9.402 1.00 94.19 81 LEU A C 1
ATOM 688 O O . LEU A 1 81 ? 0.403 -0.981 -8.961 1.00 94.19 81 LEU A O 1
ATOM 692 N N . PHE A 1 82 ? 1.647 -2.656 -9.817 1.00 93.56 82 PHE A N 1
ATOM 693 C CA . PHE A 1 82 ? 2.923 -1.971 -9.868 1.00 93.56 82 PHE A CA 1
ATOM 694 C C . PHE A 1 82 ? 3.486 -2.049 -11.282 1.00 93.56 82 PHE A C 1
ATOM 696 O O . PHE A 1 82 ? 3.781 -3.127 -11.782 1.00 93.56 82 PHE A O 1
ATOM 703 N N . GLU A 1 83 ? 3.626 -0.904 -11.928 1.00 91.69 83 GLU A N 1
ATOM 704 C CA . GLU A 1 83 ? 4.279 -0.756 -13.218 1.00 91.69 83 GLU A CA 1
ATOM 705 C C . GLU A 1 83 ? 5.585 0.008 -13.015 1.00 91.69 83 GLU A C 1
ATOM 707 O O . GLU A 1 83 ? 5.593 1.180 -12.626 1.00 91.69 83 GLU A O 1
ATOM 712 N N . LYS A 1 84 ? 6.695 -0.683 -13.264 1.00 90.00 84 LYS A N 1
ATOM 713 C CA . LYS A 1 84 ? 8.038 -0.147 -13.092 1.00 90.00 84 LYS A CA 1
ATOM 714 C C . LYS A 1 84 ? 8.547 0.397 -14.417 1.00 90.00 84 LYS A C 1
ATOM 716 O O . LYS A 1 84 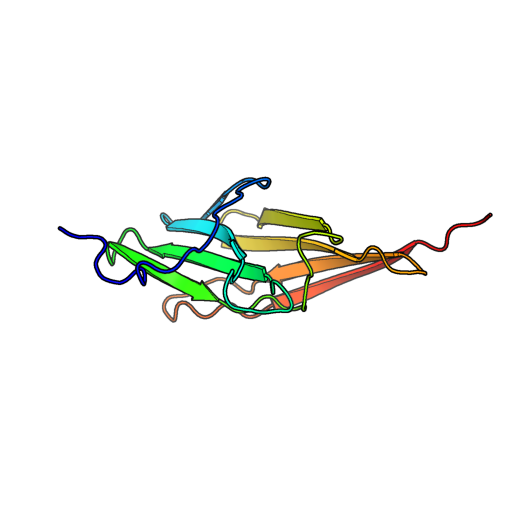? 8.819 -0.368 -15.347 1.00 90.00 84 LYS A O 1
ATOM 721 N N . PHE A 1 85 ? 8.753 1.709 -14.489 1.00 84.25 85 PHE A N 1
ATOM 722 C CA . PHE A 1 85 ? 9.188 2.395 -15.712 1.00 84.25 85 PHE A CA 1
ATOM 723 C C . PHE A 1 85 ? 10.711 2.336 -15.902 1.00 84.25 85 PHE A C 1
ATOM 725 O O . PHE A 1 85 ? 11.393 3.342 -16.095 1.00 84.25 85 PHE A O 1
ATOM 732 N N . VAL A 1 86 ? 11.260 1.123 -15.870 1.00 81.44 86 VAL A N 1
ATOM 733 C CA . VAL A 1 86 ? 12.616 0.813 -16.346 1.00 81.44 86 VAL A CA 1
ATOM 734 C C . VAL A 1 86 ? 12.529 0.064 -17.679 1.00 81.44 86 VAL A C 1
ATOM 736 O O . VAL A 1 86 ? 11.432 -0.198 -18.165 1.00 81.44 86 VAL A O 1
ATOM 739 N N . ARG A 1 87 ? 13.662 -0.225 -18.333 1.00 80.44 87 ARG A N 1
ATOM 740 C CA . ARG A 1 87 ? 13.697 -1.063 -19.546 1.00 80.44 87 ARG A CA 1
ATOM 741 C C . ARG A 1 87 ? 14.273 -2.450 -19.214 1.00 80.44 87 ARG A C 1
ATOM 743 O O . ARG A 1 87 ? 15.392 -2.486 -18.701 1.00 80.44 87 ARG A O 1
ATOM 750 N N . PRO A 1 88 ? 13.580 -3.559 -19.550 1.00 80.69 88 PRO A N 1
ATOM 751 C CA . PRO A 1 88 ? 12.190 -3.606 -20.022 1.00 80.69 88 PRO A CA 1
ATOM 752 C C . PRO A 1 88 ? 11.224 -3.104 -18.939 1.00 80.69 88 PRO A C 1
ATOM 754 O O . PRO A 1 88 ? 11.541 -3.158 -17.751 1.00 80.69 88 PRO A O 1
ATOM 757 N N . THR A 1 89 ? 10.077 -2.570 -19.357 1.00 87.88 89 THR A N 1
ATOM 758 C CA . THR A 1 89 ? 9.035 -2.141 -18.416 1.00 87.88 89 THR A CA 1
ATOM 759 C C . THR A 1 89 ? 8.365 -3.385 -17.869 1.00 87.88 89 THR A C 1
ATOM 761 O O . THR A 1 89 ? 8.073 -4.298 -18.635 1.00 87.88 89 THR A O 1
ATOM 764 N N . THR A 1 90 ? 8.137 -3.443 -16.563 1.00 92.06 90 THR A N 1
ATOM 765 C CA . THR A 1 90 ? 7.511 -4.607 -15.928 1.00 92.06 90 THR A CA 1
ATOM 766 C C . THR A 1 90 ? 6.203 -4.198 -15.278 1.00 92.06 90 THR A C 1
ATOM 768 O O . THR A 1 90 ? 6.117 -3.134 -14.666 1.00 92.06 90 THR A O 1
ATOM 771 N N . VAL A 1 91 ? 5.181 -5.042 -15.411 1.00 94.00 91 VAL A N 1
ATOM 772 C CA . VAL A 1 91 ? 3.906 -4.892 -14.703 1.00 94.00 91 VAL A CA 1
ATOM 773 C C . VAL A 1 91 ? 3.723 -6.080 -13.780 1.00 94.00 91 VAL A C 1
ATOM 775 O O . VAL A 1 91 ? 3.694 -7.230 -14.211 1.00 94.00 91 VAL A O 1
ATOM 778 N N . GLU A 1 92 ? 3.556 -5.791 -12.503 1.00 95.44 92 GLU A N 1
ATOM 779 C CA . GLU A 1 92 ? 3.297 -6.756 -11.455 1.00 95.44 92 GLU A CA 1
ATOM 780 C C . GLU A 1 92 ? 1.939 -6.475 -10.830 1.00 95.44 92 GLU A C 1
ATOM 782 O O . GLU A 1 92 ? 1.542 -5.322 -10.653 1.00 95.44 92 GLU A O 1
ATOM 787 N N . VAL A 1 93 ? 1.231 -7.526 -10.430 1.00 95.81 93 VAL A N 1
ATOM 788 C CA . VAL A 1 93 ? 0.100 -7.377 -9.517 1.00 95.81 93 VAL A CA 1
ATOM 789 C C . VAL A 1 93 ? 0.269 -8.275 -8.326 1.00 95.81 93 VAL A C 1
ATOM 791 O O . VAL A 1 93 ? 0.501 -9.481 -8.426 1.00 95.81 93 VAL A O 1
ATOM 794 N N . TRP A 1 94 ? 0.074 -7.648 -7.184 1.00 96.69 94 TRP A N 1
ATOM 795 C CA . TRP A 1 94 ? 0.201 -8.225 -5.873 1.00 96.69 94 TRP A CA 1
ATOM 796 C C . TRP A 1 94 ? -1.162 -8.259 -5.210 1.00 96.69 94 TRP A C 1
ATOM 798 O O . TRP A 1 94 ? -1.967 -7.341 -5.347 1.00 96.69 94 TRP A O 1
ATOM 808 N N . LEU A 1 95 ? -1.425 -9.330 -4.477 1.00 95.75 95 LEU A N 1
ATOM 809 C CA . LEU A 1 95 ? -2.623 -9.483 -3.671 1.00 95.75 95 LEU A CA 1
ATOM 810 C C . LEU A 1 95 ? -2.209 -9.659 -2.225 1.00 95.75 95 LEU A C 1
ATOM 812 O O . LEU A 1 95 ? -1.327 -10.466 -1.931 1.00 95.75 95 LEU A O 1
ATOM 816 N N . SER A 1 96 ? -2.868 -8.956 -1.319 1.00 94.56 96 SER A N 1
ATOM 817 C CA . SER A 1 96 ? -2.681 -9.216 0.094 1.00 94.56 96 SER A CA 1
ATOM 818 C C . SER A 1 96 ? -3.252 -10.591 0.458 1.00 94.56 96 SER A C 1
ATOM 820 O O . SER A 1 96 ? -4.171 -11.127 -0.181 1.00 94.56 96 SER A O 1
ATOM 822 N N . ASN A 1 97 ? -2.762 -11.168 1.545 1.00 89.38 97 ASN A N 1
ATOM 823 C CA . ASN A 1 97 ? -3.545 -12.152 2.275 1.00 89.38 97 ASN A CA 1
ATOM 824 C C . ASN A 1 97 ? -4.797 -11.485 2.867 1.00 89.38 97 ASN A C 1
ATOM 826 O O . ASN A 1 97 ? -4.990 -10.270 2.750 1.00 89.38 97 ASN A O 1
ATOM 830 N N . LYS A 1 98 ? -5.708 -12.286 3.433 1.00 84.38 98 LYS A N 1
ATOM 831 C CA . LYS A 1 98 ? -6.811 -11.693 4.198 1.00 84.38 98 LYS A CA 1
ATOM 832 C C . LYS A 1 98 ? -6.184 -10.852 5.302 1.00 84.38 98 LYS A C 1
ATOM 834 O O . LYS A 1 98 ? -5.369 -11.377 6.053 1.00 84.38 98 LYS A O 1
ATOM 839 N N . ILE A 1 99 ? -6.532 -9.571 5.340 1.00 76.25 99 ILE A N 1
ATOM 840 C CA . ILE A 1 99 ? -6.088 -8.692 6.415 1.00 76.25 99 ILE A CA 1
ATOM 841 C C . ILE A 1 99 ? -6.899 -9.113 7.635 1.00 76.25 99 ILE A C 1
ATOM 843 O O . ILE A 1 99 ? -8.121 -8.958 7.653 1.00 76.25 99 ILE A O 1
ATOM 847 N N . ASP A 1 100 ? -6.238 -9.757 8.590 1.00 69.44 100 ASP A N 1
ATOM 848 C CA . ASP A 1 100 ? -6.857 -10.228 9.821 1.00 69.44 100 ASP A CA 1
ATOM 849 C C . ASP A 1 100 ? -6.539 -9.293 10.998 1.00 69.44 100 ASP A C 1
ATOM 851 O O . ASP A 1 100 ? -6.002 -8.195 10.840 1.00 69.44 100 ASP A O 1
ATOM 855 N N . GLN A 1 101 ? -6.935 -9.717 12.197 1.00 58.78 101 GLN A N 1
ATOM 856 C CA . GLN A 1 101 ? -6.904 -8.913 13.420 1.00 58.78 101 GLN A CA 1
ATOM 857 C C . GLN A 1 101 ? -5.497 -8.447 13.829 1.00 58.78 101 GLN A C 1
ATOM 859 O O . GLN A 1 101 ? -5.383 -7.544 14.660 1.00 58.78 101 GLN A O 1
ATOM 864 N N . LEU A 1 102 ? -4.436 -9.037 13.267 1.00 62.38 102 LEU A N 1
ATOM 865 C CA . LEU A 1 102 ? -3.058 -8.657 13.575 1.00 62.38 102 LEU A CA 1
ATOM 866 C C . LEU A 1 102 ? -2.605 -7.400 12.825 1.00 62.38 102 LEU A C 1
ATOM 868 O O . LEU A 1 102 ? -1.517 -6.902 13.109 1.00 62.38 102 LEU A O 1
ATOM 872 N N . ASN A 1 103 ? -3.438 -6.857 11.925 1.00 67.19 103 ASN A N 1
ATOM 873 C CA . ASN A 1 103 ? -3.099 -5.719 11.070 1.00 67.19 103 ASN A CA 1
ATOM 874 C C . ASN A 1 103 ? -1.776 -5.942 10.311 1.00 67.19 103 ASN A C 1
ATOM 876 O O . ASN A 1 103 ? -1.102 -4.977 9.991 1.00 67.19 103 ASN A O 1
ATOM 880 N N . ASP A 1 104 ? -1.374 -7.181 10.024 1.00 74.38 104 ASP A N 1
ATOM 881 C CA . ASP A 1 104 ? -0.199 -7.435 9.191 1.00 74.38 104 ASP A CA 1
ATOM 882 C C . ASP A 1 104 ? -0.629 -7.639 7.736 1.00 74.38 104 ASP A C 1
ATOM 884 O O . ASP A 1 104 ? -1.623 -8.313 7.442 1.00 74.38 104 ASP A O 1
ATOM 888 N N . VAL A 1 105 ? 0.111 -7.034 6.810 1.00 85.75 105 VAL A N 1
ATOM 889 C CA . VAL A 1 105 ? -0.174 -7.110 5.378 1.00 85.75 105 VAL A CA 1
ATOM 890 C C . VAL A 1 105 ? 0.947 -7.886 4.711 1.00 85.75 105 VAL A C 1
ATOM 892 O O . VAL A 1 105 ? 1.986 -7.348 4.339 1.00 85.75 105 VAL A O 1
ATOM 895 N N . SER A 1 106 ? 0.702 -9.177 4.521 1.00 90.06 106 SER A N 1
ATOM 896 C CA . SER A 1 106 ? 1.540 -10.028 3.682 1.00 90.06 106 SER A CA 1
ATOM 897 C C . SER A 1 106 ? 0.992 -10.075 2.262 1.00 90.06 106 SER A C 1
ATOM 899 O O . SER A 1 106 ? -0.221 -10.063 2.039 1.00 90.06 106 SER A O 1
ATOM 901 N N . TRP A 1 107 ? 1.897 -10.150 1.293 1.00 94.44 107 TRP A N 1
ATOM 902 C CA . TRP A 1 107 ? 1.582 -10.060 -0.126 1.00 94.44 107 TRP A CA 1
ATOM 903 C C . TRP A 1 107 ? 1.977 -11.333 -0.863 1.00 94.44 107 TRP A C 1
ATOM 905 O O . TRP A 1 107 ? 2.973 -11.978 -0.541 1.00 94.44 107 TRP A O 1
ATOM 915 N N . ARG A 1 108 ? 1.219 -11.661 -1.905 1.00 94.62 108 ARG A N 1
ATOM 916 C CA . ARG A 1 108 ? 1.573 -12.675 -2.895 1.00 94.62 108 ARG A CA 1
ATOM 917 C C . ARG A 1 108 ? 1.492 -12.079 -4.292 1.00 94.62 108 ARG A C 1
ATOM 919 O O . ARG A 1 108 ? 0.533 -11.374 -4.606 1.00 94.62 108 ARG A O 1
ATOM 926 N N . MET A 1 109 ? 2.468 -12.390 -5.131 1.00 95.50 109 MET A N 1
ATOM 927 C CA . MET A 1 109 ? 2.432 -12.011 -6.539 1.00 95.50 109 MET A CA 1
ATOM 928 C C . MET A 1 109 ? 1.389 -12.874 -7.261 1.00 95.50 109 MET A C 1
ATOM 930 O O . MET A 1 109 ? 1.367 -14.094 -7.094 1.00 95.50 109 MET A O 1
ATOM 934 N N . LEU A 1 110 ? 0.496 -12.247 -8.025 1.00 94.31 110 LEU A N 1
ATOM 935 C CA . LEU A 1 110 ? -0.472 -12.936 -8.882 1.00 94.31 110 LEU A CA 1
ATOM 936 C C . LEU A 1 110 ? 0.037 -13.065 -10.312 1.00 94.31 110 LEU A C 1
ATOM 938 O O . LEU A 1 110 ? -0.179 -14.093 -10.947 1.00 94.31 110 LEU A O 1
ATOM 942 N N . PHE A 1 111 ? 0.675 -12.014 -10.817 1.00 90.62 111 PHE A N 1
ATOM 943 C CA . PHE A 1 111 ? 1.234 -11.979 -12.158 1.00 90.62 111 PHE A CA 1
ATOM 944 C C . PHE A 1 111 ? 2.397 -10.996 -12.241 1.00 90.62 111 PHE A C 1
ATOM 946 O O . PHE A 1 111 ? 2.426 -9.999 -11.520 1.00 90.62 111 PHE A O 1
ATOM 953 N N . ASN A 1 112 ? 3.325 -11.304 -13.141 1.00 93.62 112 ASN A N 1
ATOM 954 C CA . ASN A 1 112 ? 4.423 -10.454 -13.576 1.00 93.62 112 ASN A CA 1
ATOM 955 C C . ASN A 1 112 ? 4.500 -10.574 -15.103 1.00 93.62 112 ASN A C 1
ATOM 957 O O . ASN A 1 112 ? 4.428 -11.683 -15.641 1.00 93.62 112 ASN A O 1
ATOM 961 N N . VAL A 1 113 ? 4.561 -9.434 -15.784 1.00 91.12 113 VAL A N 1
ATOM 962 C CA . VAL A 1 113 ? 4.632 -9.344 -17.239 1.00 91.12 113 VAL A CA 1
ATOM 963 C C . VAL A 1 113 ? 5.753 -8.389 -17.621 1.00 91.12 113 VAL A C 1
ATOM 965 O O . VAL A 1 113 ? 5.728 -7.217 -17.242 1.00 91.12 113 VAL A O 1
ATOM 968 N N . ASP A 1 114 ? 6.680 -8.875 -18.441 1.00 90.00 114 ASP A N 1
ATOM 969 C CA . ASP A 1 114 ? 7.676 -8.042 -19.104 1.00 90.00 114 ASP A CA 1
ATOM 970 C C . ASP A 1 114 ? 7.066 -7.418 -20.362 1.00 90.00 114 ASP A C 1
ATOM 972 O O . ASP A 1 114 ? 6.772 -8.089 -21.356 1.00 90.00 114 ASP A O 1
ATOM 976 N N . LEU A 1 115 ? 6.895 -6.103 -20.339 1.00 83.06 115 LEU A N 1
ATOM 977 C CA . LEU A 1 115 ? 6.569 -5.311 -21.512 1.00 83.06 115 LEU A CA 1
ATOM 978 C C . LEU A 1 115 ? 7.873 -5.034 -22.267 1.00 83.06 115 LEU A C 1
ATOM 980 O O . LEU A 1 115 ? 8.514 -3.987 -22.128 1.00 83.06 115 LEU A O 1
ATOM 984 N N . HIS A 1 116 ? 8.291 -6.004 -23.079 1.00 73.50 116 HIS A N 1
ATOM 985 C CA . HIS A 1 116 ? 9.306 -5.758 -24.093 1.00 73.50 116 HIS A CA 1
ATOM 986 C C . HIS A 1 116 ? 8.731 -4.784 -25.121 1.00 73.50 116 HIS A C 1
ATOM 988 O O . HIS A 1 116 ? 7.818 -5.122 -25.872 1.00 73.50 116 HIS A O 1
ATOM 994 N N . GLY A 1 117 ? 9.273 -3.567 -25.165 1.00 59.56 117 GLY A N 1
ATOM 995 C CA . GLY A 1 117 ? 9.043 -2.675 -26.292 1.00 59.56 117 GLY A CA 1
ATOM 996 C C . GLY A 1 117 ? 9.602 -3.337 -27.546 1.00 59.56 117 GLY A C 1
ATOM 997 O O . GLY A 1 117 ? 10.813 -3.349 -27.740 1.00 59.56 117 GLY A O 1
ATOM 998 N N . THR A 1 118 ? 8.742 -3.926 -28.372 1.00 49.78 118 THR A N 1
ATOM 999 C CA . THR A 1 118 ? 9.106 -4.324 -29.732 1.00 49.78 118 THR A CA 1
ATOM 1000 C C . THR A 1 118 ? 9.197 -3.056 -30.574 1.00 49.78 118 THR A C 1
ATOM 1002 O O . THR A 1 118 ? 8.208 -2.652 -31.184 1.00 49.78 118 THR A O 1
ATOM 1005 N N . TYR A 1 119 ? 10.360 -2.409 -30.555 1.00 50.12 119 TYR A N 1
ATOM 1006 C CA . TYR A 1 119 ? 10.748 -1.376 -31.512 1.00 50.12 119 TYR A CA 1
ATOM 1007 C C . TYR A 1 119 ? 12.204 -1.582 -31.908 1.00 50.12 119 TYR A C 1
ATOM 1009 O O . TYR A 1 119 ? 13.041 -1.729 -30.988 1.00 50.12 119 TYR A O 1
#

InterPro domains:
  IPR006527 F-box associated beta-propeller, type 1 [PF07734] (1-115)
  IPR017451 F-box associated beta-propeller domain [TIGR01640] (12-114)

pLDDT: mean 80.79, std 15.55, range [46.09, 96.69]

Secondary structure (DSSP, 8-state):
---TTS-SS-------S--EEETTEEEEEEE-TT-TT-BEEEEEEETTTTEEEEE--SS--BTTT-EEEEEEETTTEEEEEEEE-SSSEEEEEEEEPP--TT----EEEEEEEEE----

Radius of gyration: 15.19 Å; chains: 1; bounding box: 30×30×51 Å

Foldseek 3Di:
DDQVPDPPDPQPPPCPADWDDAPNKIKDWGFDPPDPQRWIWIWIQDPVVRYIDTAHDPDTDRVVAKDWYWDDDPSFKIKIWIWHPDVQIKIWIKIWDGCDPVNHTDIDTPDMDGNHPPD

Sequence (119 aa):
RVLDDIPHDETYFETKRRAVSLMGNTYWIALDGHDKLFRGFLLQFDFTKERFQRFHLPFECNYHTDTVELSTVREEKLAVLFEKFVRPTTVEVWLSNKIDQLNDVSWRMLFNVDLHGTY